Protein AF-A0AAV2S6B8-F1 (afdb_monomer_lite)

Sequence (109 aa):
FSMAPLTRSVDYELPELSLEAPRVETKGVQASSNPISLVNPEVPRLVTYKSKSGTCAACSKASNQSCADCCGMVFYCNADCQTANWIKHKELCEDLMNQHLAKVIFKLI

Organism: Meganyctiphanes norvegica (NCBI:txid48144)

Radius of gyration: 30.05 Å; chains: 1; bounding box: 38×61×93 Å

Structure (mmCIF, N/CA/C/O backbone):
data_AF-A0AAV2S6B8-F1
#
_entry.id   AF-A0AAV2S6B8-F1
#
loop_
_atom_site.group_PDB
_atom_site.id
_atom_site.type_symbol
_atom_site.label_atom_id
_atom_site.label_alt_id
_atom_site.label_comp_id
_atom_site.label_asym_id
_atom_site.label_entity_id
_atom_site.label_seq_id
_atom_site.pdbx_PDB_ins_code
_atom_site.Cartn_x
_atom_site.Cartn_y
_atom_site.Cartn_z
_atom_site.occupancy
_atom_site.B_iso_or_equiv
_atom_site.auth_seq_id
_atom_site.auth_comp_id
_atom_site.auth_asym_id
_atom_site.auth_atom_id
_atom_site.pdbx_PDB_model_num
ATOM 1 N N . PHE A 1 1 ? 20.144 -37.895 -82.632 1.00 47.16 1 PHE A N 1
ATOM 2 C CA . PHE A 1 1 ? 20.405 -36.467 -82.901 1.00 47.16 1 PHE A CA 1
ATOM 3 C C . PHE A 1 1 ? 19.250 -35.687 -82.274 1.00 47.16 1 PHE A C 1
ATOM 5 O O . PHE A 1 1 ? 18.177 -35.687 -82.846 1.00 47.16 1 PHE A O 1
ATOM 12 N N . SER A 1 2 ? 19.240 -35.321 -80.989 1.00 45.34 2 SER A N 1
ATOM 13 C CA . SER A 1 2 ? 20.102 -34.376 -80.258 1.00 45.34 2 SER A CA 1
ATOM 14 C C . SER A 1 2 ? 20.351 -33.085 -81.035 1.00 45.34 2 SER A C 1
ATOM 16 O O . SER A 1 2 ? 21.151 -33.115 -81.964 1.00 45.34 2 SER A O 1
ATOM 18 N N . MET A 1 3 ? 19.651 -32.002 -80.671 1.00 49.88 3 MET A N 1
ATOM 19 C CA . MET A 1 3 ? 20.244 -30.727 -80.234 1.00 49.88 3 MET A CA 1
ATOM 20 C C . MET A 1 3 ? 19.160 -29.732 -79.764 1.00 49.88 3 MET A C 1
ATOM 22 O O . MET A 1 3 ? 18.038 -29.727 -80.259 1.00 49.88 3 MET A O 1
ATOM 26 N N . ALA A 1 4 ? 19.519 -28.983 -78.720 1.00 53.31 4 ALA A N 1
ATOM 27 C CA . ALA A 1 4 ? 18.690 -28.279 -77.739 1.00 53.31 4 ALA A CA 1
ATOM 28 C C . ALA A 1 4 ? 18.136 -26.907 -78.187 1.00 53.31 4 ALA A C 1
ATOM 30 O O . ALA A 1 4 ? 18.676 -26.313 -79.120 1.00 53.31 4 ALA A O 1
ATOM 31 N N . PRO A 1 5 ? 17.141 -26.331 -77.479 1.00 54.78 5 PRO A N 1
ATOM 32 C CA . PRO A 1 5 ? 16.836 -24.910 -77.580 1.00 54.78 5 PRO A CA 1
ATOM 33 C C . PRO A 1 5 ? 17.748 -24.077 -76.662 1.00 54.78 5 PRO A C 1
ATOM 35 O O . PRO A 1 5 ? 17.950 -24.388 -75.489 1.00 54.78 5 PRO A O 1
ATOM 38 N N . LEU A 1 6 ? 18.300 -23.003 -77.230 1.00 54.84 6 LEU A N 1
ATOM 39 C CA . LEU A 1 6 ? 19.182 -22.034 -76.583 1.00 54.84 6 LEU A CA 1
ATOM 40 C C . LEU A 1 6 ? 18.401 -21.172 -75.580 1.00 54.84 6 LEU A C 1
ATOM 42 O O . LEU A 1 6 ? 17.767 -20.189 -75.963 1.00 54.84 6 LEU A O 1
ATOM 46 N N . THR A 1 7 ? 18.477 -21.488 -74.290 1.00 54.69 7 THR A N 1
ATOM 47 C CA . THR A 1 7 ? 18.102 -20.537 -73.236 1.00 54.69 7 THR A CA 1
ATOM 48 C C . THR A 1 7 ? 19.326 -19.701 -72.887 1.00 54.69 7 THR A C 1
ATOM 50 O O . THR A 1 7 ? 20.221 -20.145 -72.172 1.00 54.69 7 THR A O 1
ATOM 53 N N . ARG A 1 8 ? 19.386 -18.488 -73.435 1.00 55.72 8 ARG A N 1
ATOM 54 C CA . ARG A 1 8 ? 20.364 -17.466 -73.058 1.00 55.72 8 ARG A CA 1
ATOM 55 C C . ARG A 1 8 ? 19.991 -16.938 -71.670 1.00 55.72 8 ARG A C 1
ATOM 57 O O . ARG A 1 8 ? 19.151 -16.050 -71.563 1.00 55.72 8 ARG A O 1
ATOM 64 N N . SER A 1 9 ? 20.578 -17.502 -70.619 1.00 59.69 9 SER A N 1
ATOM 65 C CA . SER A 1 9 ? 20.571 -16.896 -69.290 1.00 59.69 9 SER A CA 1
ATOM 66 C C . SER A 1 9 ? 21.493 -15.680 -69.323 1.00 59.69 9 SER A C 1
ATOM 68 O O . SER A 1 9 ? 22.677 -15.789 -69.627 1.00 59.69 9 SER A O 1
ATOM 70 N N . VAL A 1 10 ? 20.928 -14.498 -69.103 1.00 56.69 10 VAL A N 1
ATOM 71 C CA . VAL A 1 10 ? 21.708 -13.322 -68.726 1.00 56.69 10 VAL A CA 1
ATOM 72 C C . VAL A 1 10 ? 21.801 -13.342 -67.211 1.00 56.69 10 VAL A C 1
ATOM 74 O O . VAL A 1 10 ? 20.796 -13.156 -66.527 1.00 56.69 10 VAL A O 1
ATOM 77 N N . ASP A 1 11 ? 22.996 -13.619 -66.703 1.00 56.69 11 ASP A N 1
ATOM 78 C CA . ASP A 1 11 ? 23.326 -13.474 -65.292 1.00 56.69 11 ASP A CA 1
ATOM 79 C C . ASP A 1 11 ? 23.307 -11.979 -64.960 1.00 56.69 11 ASP A C 1
ATOM 81 O O . ASP A 1 11 ? 24.253 -11.237 -65.220 1.00 56.69 11 ASP A O 1
ATOM 85 N N . TYR A 1 12 ? 22.164 -11.505 -64.471 1.00 54.50 12 TYR A N 1
ATOM 86 C CA . TYR A 1 12 ? 22.065 -10.185 -63.868 1.00 54.50 12 TYR A CA 1
ATOM 87 C C . TYR A 1 12 ? 22.591 -10.302 -62.435 1.00 54.50 12 TYR A C 1
ATOM 89 O O . TYR A 1 12 ? 21.856 -10.691 -61.527 1.00 54.50 12 TYR A O 1
ATOM 97 N N . GLU A 1 13 ? 23.869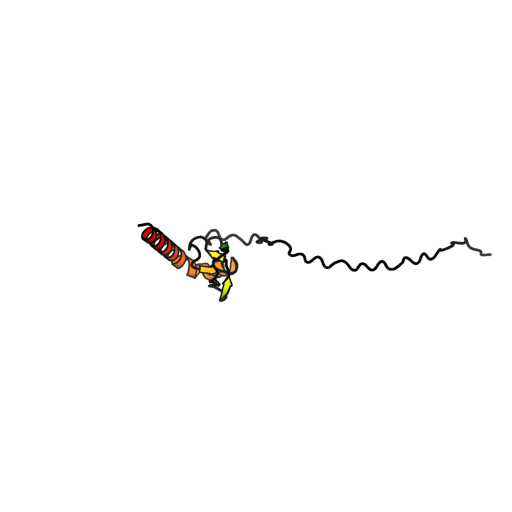 -9.977 -62.232 1.00 58.66 13 GLU A N 1
ATOM 98 C CA . GLU A 1 13 ? 24.378 -9.647 -60.900 1.00 58.66 13 GLU A CA 1
ATOM 99 C C . GLU A 1 13 ? 23.669 -8.374 -60.422 1.00 58.66 13 GLU A C 1
ATOM 101 O O . GLU A 1 13 ? 23.917 -7.263 -60.895 1.00 58.66 13 GLU A O 1
ATOM 106 N N . LEU A 1 14 ? 22.719 -8.556 -59.507 1.00 52.47 14 LEU A N 1
ATOM 107 C CA . LEU A 1 14 ? 22.122 -7.477 -58.736 1.00 52.47 14 LEU A CA 1
ATOM 108 C C . LEU A 1 14 ? 23.167 -6.973 -57.726 1.00 52.47 14 LEU A C 1
ATOM 110 O O . LEU A 1 14 ? 23.688 -7.784 -56.961 1.00 52.47 14 LEU A O 1
ATOM 114 N N . PRO A 1 15 ? 23.468 -5.662 -57.680 1.00 49.34 15 PRO A N 1
ATOM 115 C CA . PRO A 1 15 ? 24.324 -5.099 -56.644 1.00 49.34 15 PRO A CA 1
ATOM 116 C C . PRO A 1 15 ? 23.697 -5.347 -55.272 1.00 49.34 15 PRO A C 1
ATOM 118 O O . PRO A 1 15 ? 22.517 -5.042 -55.079 1.00 49.34 15 PRO A O 1
ATOM 121 N N . GLU A 1 16 ? 24.476 -5.884 -54.331 1.00 60.06 16 GLU A N 1
ATOM 122 C CA . GLU A 1 16 ? 24.079 -6.021 -52.928 1.00 60.06 16 GLU A CA 1
ATOM 123 C C . GLU A 1 16 ? 23.693 -4.642 -52.383 1.00 60.06 16 GLU A C 1
ATOM 125 O O . GLU A 1 16 ? 24.532 -3.796 -52.066 1.00 60.06 16 GLU A O 1
ATOM 130 N N . LEU A 1 17 ? 22.387 -4.388 -52.325 1.00 45.25 17 LEU A N 1
ATOM 131 C CA . LEU A 1 17 ? 21.834 -3.216 -51.679 1.00 45.25 17 LEU A CA 1
ATOM 132 C C . LEU A 1 17 ? 21.979 -3.456 -50.175 1.00 45.25 17 LEU A C 1
ATOM 134 O O . LEU A 1 17 ? 21.137 -4.125 -49.576 1.00 45.25 17 LEU A O 1
ATOM 138 N N . SER A 1 18 ? 23.072 -2.962 -49.585 1.00 54.97 18 SER A N 1
ATOM 139 C CA . SER A 1 18 ? 23.306 -2.988 -48.139 1.00 54.97 18 SER A CA 1
ATOM 140 C C . SER A 1 18 ? 22.125 -2.346 -47.414 1.00 54.97 18 SER A C 1
ATOM 142 O O . SER A 1 18 ? 22.044 -1.128 -47.258 1.00 54.97 18 SER A O 1
ATOM 144 N N . LEU A 1 19 ? 21.184 -3.180 -46.974 1.00 51.91 19 LEU A N 1
ATOM 145 C CA . LEU A 1 19 ? 20.101 -2.817 -46.072 1.00 51.91 19 LEU A CA 1
ATOM 146 C C . LEU A 1 19 ? 20.680 -2.685 -44.663 1.00 51.91 19 LEU A C 1
ATOM 148 O O . LEU A 1 19 ? 20.386 -3.473 -43.765 1.00 51.91 19 LEU A O 1
ATOM 152 N N . GLU A 1 20 ? 21.501 -1.661 -44.453 1.00 59.81 20 GLU A N 1
ATOM 153 C CA . GLU A 1 20 ? 21.729 -1.143 -43.112 1.00 59.81 20 GLU A CA 1
ATOM 154 C C . GLU A 1 20 ? 20.449 -0.411 -42.707 1.00 59.81 20 GLU A C 1
ATOM 156 O O . GLU A 1 20 ? 20.281 0.790 -42.918 1.00 59.81 20 GLU A O 1
ATOM 161 N N . ALA A 1 21 ? 19.477 -1.168 -42.195 1.00 58.59 21 ALA A N 1
ATOM 162 C CA . ALA A 1 21 ? 18.295 -0.580 -41.595 1.00 58.59 21 ALA A CA 1
ATOM 163 C C . ALA A 1 21 ? 18.760 0.367 -40.474 1.00 58.59 21 ALA A C 1
ATOM 165 O O . ALA A 1 21 ? 19.481 -0.079 -39.572 1.00 58.59 21 ALA A O 1
ATOM 166 N N . PRO A 1 22 ? 18.364 1.654 -40.473 1.00 51.56 22 PRO A N 1
ATOM 167 C CA . PRO A 1 22 ? 18.575 2.488 -39.306 1.00 51.56 22 PRO A CA 1
ATOM 168 C C . PRO A 1 22 ? 17.886 1.790 -38.140 1.00 51.56 22 PRO A C 1
ATOM 170 O O . PRO A 1 22 ? 16.700 1.459 -38.212 1.00 51.56 22 PRO A O 1
ATOM 173 N N . ARG A 1 23 ? 18.649 1.519 -37.078 1.00 51.84 23 ARG A N 1
ATOM 174 C CA . ARG A 1 23 ? 18.108 1.017 -35.819 1.00 51.84 23 ARG A CA 1
ATOM 175 C C . ARG A 1 23 ? 17.079 2.035 -35.348 1.00 51.84 23 ARG A C 1
ATOM 177 O O . ARG A 1 23 ? 17.426 3.059 -34.767 1.00 51.84 23 ARG A O 1
ATOM 184 N N . VAL A 1 24 ? 15.811 1.764 -35.642 1.00 49.53 24 VAL A N 1
ATOM 185 C CA . VAL A 1 24 ? 14.692 2.499 -35.076 1.00 49.53 24 VAL A CA 1
ATOM 186 C C . VAL A 1 24 ? 14.767 2.222 -33.588 1.00 49.53 24 VAL A C 1
ATOM 188 O O . VAL A 1 24 ? 14.453 1.128 -33.121 1.00 49.53 24 VAL A O 1
ATOM 191 N N . GLU A 1 25 ? 15.244 3.207 -32.837 1.00 51.22 25 GLU A N 1
ATOM 192 C CA . GLU A 1 25 ? 15.090 3.225 -31.398 1.00 51.22 25 GLU A CA 1
ATOM 193 C C . GLU A 1 25 ? 13.603 3.443 -31.129 1.00 51.22 25 GLU A C 1
ATOM 195 O O . GLU A 1 25 ? 13.116 4.558 -30.942 1.00 51.22 25 GLU A O 1
ATOM 200 N N . THR A 1 26 ? 12.847 2.347 -31.179 1.00 55.22 26 THR A N 1
ATOM 201 C CA . THR A 1 26 ? 11.487 2.320 -30.681 1.00 55.22 26 THR A CA 1
ATOM 202 C C . THR A 1 26 ? 11.585 2.529 -29.176 1.00 55.22 26 THR A C 1
ATOM 204 O O . THR A 1 26 ? 11.612 1.575 -28.398 1.00 55.22 26 THR A O 1
ATOM 207 N N . LYS A 1 27 ? 11.551 3.787 -28.728 1.00 49.22 27 LYS A N 1
ATOM 208 C CA . LYS A 1 27 ? 10.923 4.118 -27.443 1.00 49.22 27 LYS A CA 1
ATOM 209 C C . LYS A 1 27 ? 9.417 3.955 -27.638 1.00 49.22 27 LYS A C 1
ATOM 211 O O . LYS A 1 27 ? 8.642 4.905 -27.646 1.00 49.22 27 LYS A O 1
ATOM 216 N N . GLY A 1 28 ? 9.051 2.706 -27.924 1.00 38.03 28 GLY A N 1
ATOM 217 C CA . GLY A 1 28 ? 7.702 2.235 -28.095 1.00 38.03 28 GLY A CA 1
ATOM 218 C C . GLY A 1 28 ? 7.028 2.306 -26.743 1.00 38.03 28 GLY A C 1
ATOM 219 O O . GLY A 1 28 ? 7.485 1.699 -25.782 1.00 38.03 28 GLY A O 1
ATOM 220 N N . VAL A 1 29 ? 5.983 3.125 -26.711 1.00 43.25 29 VAL A N 1
ATOM 221 C CA . VAL A 1 29 ? 4.678 2.789 -26.152 1.00 43.25 29 VAL A CA 1
ATOM 222 C C . VAL A 1 29 ? 4.731 2.144 -24.771 1.00 43.25 29 VAL A C 1
ATOM 224 O O . VAL A 1 29 ? 5.073 0.978 -24.602 1.00 43.25 29 VAL A O 1
ATOM 227 N N . GLN A 1 30 ? 4.273 2.910 -23.783 1.00 45.38 30 GLN A N 1
ATOM 228 C CA . GLN A 1 30 ? 3.823 2.384 -22.502 1.00 45.38 30 GLN A CA 1
ATOM 229 C C . GLN A 1 30 ? 2.752 1.319 -22.768 1.00 45.38 30 GLN A C 1
ATOM 231 O O . GLN A 1 30 ? 1.573 1.633 -22.923 1.00 45.38 30 GLN A O 1
ATOM 236 N N . ALA A 1 31 ? 3.170 0.058 -22.865 1.00 38.22 31 ALA A N 1
ATOM 237 C CA . ALA A 1 31 ? 2.283 -1.083 -22.948 1.00 38.22 31 ALA A CA 1
ATOM 238 C C . ALA A 1 31 ? 1.633 -1.268 -21.573 1.00 38.22 31 ALA A C 1
ATOM 240 O O . ALA A 1 31 ? 2.000 -2.125 -20.777 1.00 38.22 31 ALA A O 1
ATOM 241 N N . SER A 1 32 ? 0.631 -0.435 -21.303 1.00 50.88 32 SER A N 1
ATOM 242 C CA . SER A 1 32 ? -0.457 -0.717 -20.373 1.00 50.88 32 SER A CA 1
ATOM 243 C C . SER A 1 32 ? -1.355 -1.804 -20.987 1.00 50.88 32 SER A C 1
ATOM 245 O O . SER A 1 32 ? -2.563 -1.634 -21.129 1.00 50.88 32 SER A O 1
ATOM 247 N N . SER A 1 33 ? -0.778 -2.929 -21.399 1.00 46.97 33 SER A N 1
ATOM 248 C CA . SER A 1 33 ? -1.531 -4.151 -21.639 1.00 46.97 33 SER A CA 1
ATOM 249 C C . SER A 1 33 ? -1.462 -4.943 -20.345 1.00 46.97 33 SER A C 1
ATOM 251 O O . SER A 1 33 ? -0.672 -5.875 -20.216 1.00 46.97 33 SER A O 1
ATOM 253 N N . ASN A 1 34 ? -2.256 -4.525 -19.357 1.00 54.25 34 ASN A N 1
ATOM 254 C CA . ASN A 1 34 ? -2.584 -5.433 -18.271 1.00 54.25 34 ASN A CA 1
ATOM 255 C C . ASN A 1 34 ? -3.312 -6.611 -18.933 1.00 54.25 34 ASN A C 1
ATOM 257 O O . ASN A 1 34 ? -4.383 -6.379 -19.507 1.00 54.25 34 ASN A O 1
ATOM 261 N N . PRO A 1 35 ? -2.776 -7.847 -18.905 1.00 47.28 35 PRO A N 1
ATOM 262 C CA . PRO A 1 35 ? -3.635 -8.993 -19.138 1.00 47.28 35 PRO A CA 1
ATOM 263 C C . PRO A 1 35 ? -4.781 -8.878 -18.133 1.00 47.28 35 PRO A C 1
ATOM 265 O O . PRO A 1 35 ? -4.581 -8.419 -17.005 1.00 47.28 35 PRO A O 1
ATOM 268 N N . ILE A 1 36 ? -5.994 -9.216 -18.561 1.00 47.06 36 ILE A N 1
ATOM 269 C 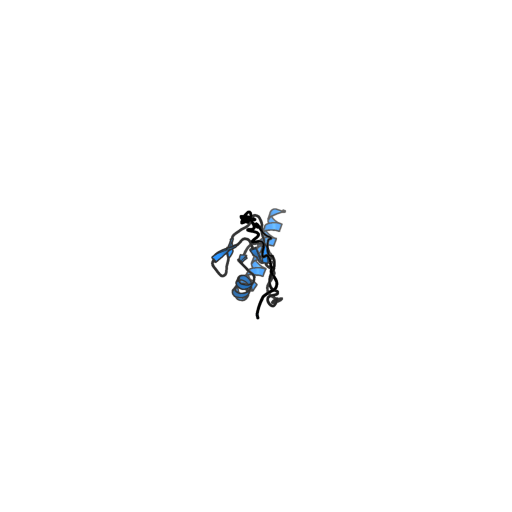CA . ILE A 1 36 ? -7.164 -9.299 -17.688 1.00 47.06 36 ILE A CA 1
ATOM 270 C C . ILE A 1 36 ? -6.912 -10.488 -16.748 1.00 47.06 36 ILE A C 1
ATOM 272 O O . ILE A 1 36 ? -7.439 -11.580 -16.933 1.00 47.06 36 ILE A O 1
ATOM 276 N N . SER A 1 37 ? -6.011 -10.307 -15.784 1.00 50.03 37 SER A N 1
ATOM 277 C CA . SER A 1 37 ? -5.860 -11.178 -14.635 1.00 50.03 37 SER A CA 1
ATOM 278 C C . SER A 1 37 ? -7.155 -11.036 -13.864 1.00 50.03 37 SER A C 1
ATOM 280 O O . SER A 1 37 ? -7.514 -9.919 -13.493 1.00 50.03 37 SER A O 1
ATOM 282 N N . LEU A 1 38 ? -7.866 -12.157 -13.726 1.00 50.84 38 LEU A N 1
ATOM 283 C CA . LEU A 1 38 ? -8.979 -12.403 -12.810 1.00 50.84 38 LEU A CA 1
ATOM 284 C C . LEU A 1 38 ? -9.107 -11.278 -11.771 1.00 50.84 38 LEU A C 1
ATOM 286 O O . LEU A 1 38 ? -8.369 -11.241 -10.787 1.00 50.84 38 LEU A O 1
ATOM 290 N N . VAL A 1 39 ? -9.976 -10.303 -12.045 1.00 56.34 39 VAL A N 1
ATOM 291 C CA . VAL A 1 39 ? -10.135 -9.145 -11.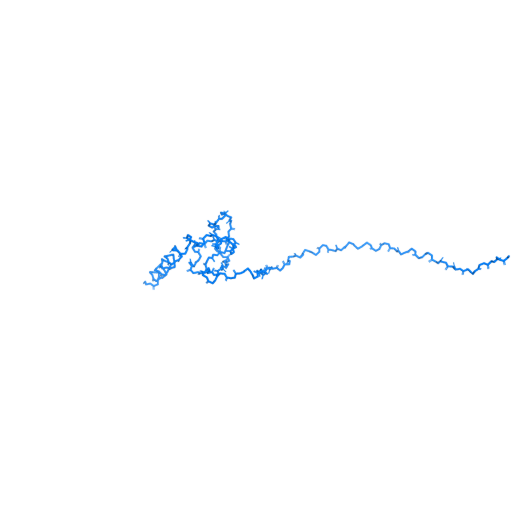165 1.00 56.34 39 VAL A CA 1
ATOM 292 C C . VAL A 1 39 ? -10.762 -9.678 -9.887 1.00 56.34 39 VAL A C 1
ATOM 294 O O . VAL A 1 39 ? -11.943 -10.011 -9.887 1.00 56.34 39 VAL A O 1
ATOM 297 N N . ASN A 1 40 ? -9.977 -9.814 -8.818 1.00 66.44 40 ASN A N 1
ATOM 298 C CA . ASN A 1 40 ? -10.544 -9.991 -7.491 1.00 66.44 40 ASN A CA 1
ATOM 299 C C . ASN A 1 40 ? -11.215 -8.656 -7.126 1.00 66.44 40 ASN A C 1
ATOM 301 O O . ASN A 1 40 ? -10.494 -7.675 -6.928 1.00 66.44 40 ASN A O 1
ATOM 305 N N . PRO A 1 41 ? -12.558 -8.583 -7.064 1.00 72.69 41 PRO A N 1
ATOM 306 C CA . PRO A 1 41 ? -13.262 -7.325 -6.826 1.00 72.69 41 PRO A CA 1
ATOM 307 C C . PRO A 1 41 ? -12.966 -6.730 -5.444 1.00 72.69 41 PRO A C 1
ATOM 309 O O . PRO A 1 41 ? -13.260 -5.562 -5.215 1.00 72.69 41 PRO A O 1
ATOM 312 N N . GLU A 1 42 ? -12.375 -7.506 -4.532 1.00 80.75 42 GLU A N 1
ATOM 313 C CA . GLU A 1 42 ? -12.019 -7.039 -3.194 1.00 80.75 42 GLU A CA 1
ATOM 314 C C . GLU A 1 42 ? -10.690 -6.280 -3.130 1.00 80.75 42 GLU A C 1
ATOM 316 O O . GLU A 1 42 ? -10.430 -5.642 -2.114 1.00 80.75 42 GLU A O 1
ATOM 321 N N . VAL A 1 43 ? -9.832 -6.361 -4.157 1.00 85.00 43 VAL A N 1
ATOM 322 C CA . VAL A 1 43 ? -8.518 -5.700 -4.148 1.00 85.00 43 VAL A CA 1
ATOM 323 C C . VAL A 1 43 ? -8.621 -4.360 -4.883 1.00 85.00 43 VAL A C 1
ATOM 325 O O . VAL A 1 43 ? -8.897 -4.348 -6.087 1.00 85.00 43 VAL A O 1
ATOM 328 N N . PRO A 1 44 ? -8.366 -3.222 -4.211 1.00 87.75 44 PRO A N 1
ATOM 329 C CA . PRO A 1 44 ? -8.421 -1.911 -4.840 1.00 87.75 44 PRO A CA 1
ATOM 330 C C . PRO A 1 44 ? -7.419 -1.795 -5.982 1.00 87.75 44 PRO A C 1
ATOM 332 O O . PRO A 1 44 ? -6.355 -2.408 -5.965 1.00 87.75 44 PRO A O 1
ATOM 335 N N . ARG A 1 45 ? -7.705 -0.952 -6.970 1.00 92.12 45 ARG A N 1
ATOM 336 C CA . ARG A 1 45 ? -6.796 -0.779 -8.108 1.00 92.12 45 ARG A CA 1
ATOM 337 C C . ARG A 1 45 ? -5.500 -0.072 -7.692 1.00 92.12 45 ARG A C 1
ATOM 339 O O . ARG A 1 45 ? -5.495 0.769 -6.791 1.00 92.12 45 ARG A O 1
ATOM 346 N N . LEU A 1 46 ? -4.415 -0.345 -8.416 1.00 92.69 46 LEU A N 1
ATOM 347 C CA . LEU A 1 46 ? -3.196 0.457 -8.331 1.00 92.69 46 LEU A CA 1
ATOM 348 C C . LEU A 1 46 ? -3.318 1.756 -9.132 1.00 92.69 46 LEU A C 1
ATOM 350 O O . LEU A 1 46 ? -3.795 1.767 -10.271 1.00 92.69 46 LEU A O 1
ATOM 354 N N . VAL A 1 47 ? -2.827 2.842 -8.543 1.00 92.94 47 VAL A N 1
ATOM 355 C CA . VAL A 1 47 ? -2.677 4.159 -9.168 1.00 92.94 47 VAL A CA 1
ATOM 356 C C . VAL A 1 47 ? -1.203 4.544 -9.217 1.00 92.94 47 VAL A C 1
ATOM 358 O O . VAL A 1 47 ? -0.453 4.318 -8.273 1.00 92.94 47 VAL A O 1
ATOM 361 N N . THR A 1 48 ? -0.770 5.125 -10.332 1.00 94.00 48 THR A N 1
ATOM 362 C CA . THR A 1 48 ? 0.615 5.564 -10.555 1.00 94.00 48 THR A CA 1
ATOM 363 C C . THR A 1 48 ? 0.789 7.033 -10.181 1.00 94.00 48 THR A C 1
ATOM 365 O O . THR A 1 48 ? 0.035 7.880 -10.664 1.00 94.00 48 THR A O 1
ATOM 368 N N . TYR A 1 49 ? 1.829 7.365 -9.419 1.00 89.44 49 TYR A N 1
ATOM 369 C CA . TYR A 1 49 ? 2.198 8.746 -9.108 1.00 89.44 49 TYR A CA 1
ATOM 370 C C . TYR A 1 49 ? 3.405 9.204 -9.928 1.00 89.44 49 TYR A C 1
ATOM 372 O O . TYR A 1 49 ? 4.381 8.477 -10.095 1.00 89.44 49 TYR A O 1
ATOM 380 N N . LYS A 1 50 ? 3.360 10.452 -10.411 1.00 87.06 50 LYS A N 1
ATOM 381 C CA . LYS A 1 50 ? 4.488 11.071 -11.131 1.00 87.06 50 LYS A CA 1
ATOM 382 C C . LYS A 1 50 ? 5.608 11.537 -10.197 1.00 87.06 50 LYS A C 1
ATOM 384 O O . LYS A 1 50 ? 6.769 11.491 -10.574 1.00 87.06 50 LYS A O 1
ATOM 389 N N . SER A 1 51 ? 5.255 12.001 -9.000 1.00 86.69 51 SER A N 1
ATOM 390 C CA . SER A 1 51 ? 6.170 12.646 -8.046 1.00 86.69 51 SER A CA 1
ATOM 391 C C . SER A 1 51 ? 6.365 11.871 -6.742 1.00 86.69 51 SER A C 1
ATOM 393 O O . SER A 1 51 ? 7.191 12.264 -5.923 1.00 86.69 51 SER A O 1
ATOM 395 N N . LYS A 1 52 ? 5.620 10.778 -6.535 1.00 87.31 52 LYS A N 1
ATOM 396 C CA . LYS A 1 52 ? 5.759 9.911 -5.361 1.00 87.31 52 LYS A CA 1
ATOM 397 C C . LYS A 1 52 ? 6.322 8.566 -5.787 1.00 87.31 52 LYS A C 1
ATOM 399 O O . LYS A 1 52 ? 5.870 7.977 -6.766 1.00 87.31 52 LYS A O 1
ATOM 404 N N . SER A 1 53 ? 7.284 8.085 -5.020 1.00 92.81 53 SER A N 1
ATOM 405 C CA . SER A 1 53 ? 7.810 6.734 -5.133 1.00 92.81 53 SER A CA 1
ATOM 406 C C . SER A 1 53 ? 8.020 6.174 -3.736 1.00 92.81 53 SER A C 1
ATOM 408 O O . SER A 1 53 ? 8.173 6.923 -2.770 1.00 92.81 53 SER A O 1
ATOM 410 N N . GLY A 1 54 ? 7.981 4.858 -3.639 1.00 92.44 54 GLY A N 1
ATOM 411 C CA . GLY A 1 54 ? 8.182 4.136 -2.403 1.00 92.44 54 GLY A CA 1
ATOM 412 C C . GLY A 1 54 ? 8.621 2.712 -2.680 1.00 92.44 54 GLY A C 1
ATOM 413 O O . GLY A 1 54 ? 8.906 2.315 -3.812 1.00 92.44 54 GLY A O 1
ATOM 414 N N . THR A 1 55 ? 8.682 1.937 -1.613 1.00 96.50 55 THR A N 1
ATOM 415 C CA . THR A 1 55 ? 9.131 0.553 -1.662 1.00 96.50 55 THR A CA 1
ATOM 416 C C . THR A 1 55 ? 7.923 -0.371 -1.716 1.00 96.50 55 THR A C 1
ATOM 418 O O . THR A 1 55 ? 6.979 -0.210 -0.946 1.00 96.50 55 THR A O 1
ATOM 421 N N . CYS A 1 56 ? 7.945 -1.339 -2.630 1.00 95.69 56 CYS A N 1
ATOM 422 C CA . CYS A 1 56 ? 6.915 -2.359 -2.745 1.00 95.69 56 CYS A CA 1
ATOM 423 C C . CYS A 1 56 ? 6.809 -3.141 -1.432 1.00 95.69 56 CYS A C 1
ATOM 425 O O . CYS A 1 56 ? 7.782 -3.769 -1.019 1.00 95.69 56 CYS A O 1
ATOM 427 N N . ALA A 1 57 ? 5.629 -3.162 -0.815 1.00 94.31 57 ALA A N 1
ATOM 428 C CA . ALA A 1 57 ? 5.434 -3.832 0.470 1.00 94.31 57 ALA A CA 1
ATOM 429 C C . ALA A 1 57 ? 5.579 -5.367 0.401 1.00 94.31 57 ALA A C 1
ATOM 431 O O . ALA A 1 57 ? 5.793 -6.003 1.426 1.00 94.31 57 ALA A O 1
ATOM 432 N N . ALA A 1 58 ? 5.483 -5.963 -0.794 1.00 94.81 58 ALA A N 1
ATOM 433 C CA . ALA A 1 58 ? 5.588 -7.412 -0.975 1.00 94.81 58 ALA A CA 1
ATOM 434 C C . ALA A 1 58 ? 7.007 -7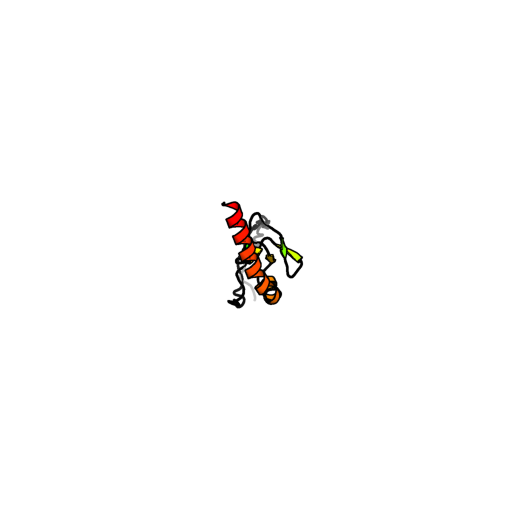.888 -1.329 1.00 94.81 58 ALA A C 1
ATOM 436 O O . ALA A 1 58 ? 7.450 -8.924 -0.848 1.00 94.81 58 ALA A O 1
ATOM 437 N N . CYS A 1 59 ? 7.714 -7.158 -2.199 1.00 94.94 59 CYS A N 1
ATOM 438 C CA . CYS A 1 59 ? 8.996 -7.605 -2.765 1.00 94.94 59 CYS A CA 1
ATOM 439 C C . CYS A 1 59 ? 10.151 -6.618 -2.562 1.00 94.94 59 CYS A C 1
ATOM 441 O O . CYS A 1 59 ? 11.245 -6.838 -3.079 1.00 94.94 59 CYS A O 1
ATOM 44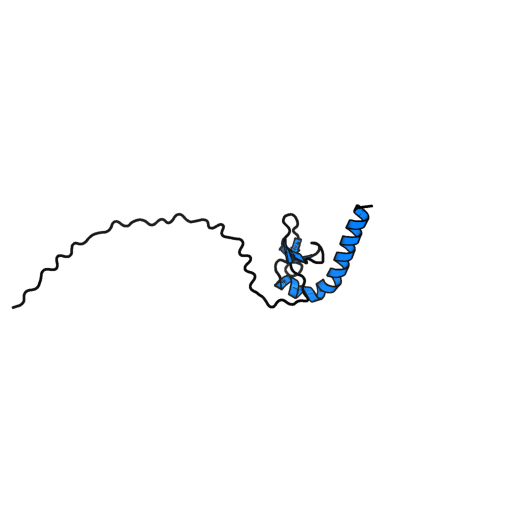3 N N . SER A 1 60 ? 9.903 -5.512 -1.861 1.00 95.56 60 SER A N 1
ATOM 444 C CA . SER A 1 60 ? 10.891 -4.489 -1.508 1.00 95.56 60 SER A CA 1
ATOM 445 C C . SER A 1 60 ? 11.575 -3.777 -2.683 1.00 95.56 60 SER A C 1
ATOM 447 O O . SER A 1 60 ? 12.554 -3.061 -2.493 1.00 95.56 60 SER A O 1
ATOM 449 N N . LYS A 1 61 ? 11.060 -3.926 -3.908 1.00 95.81 61 LYS A N 1
ATOM 450 C CA . LYS A 1 61 ? 11.531 -3.179 -5.084 1.00 95.81 61 LYS A CA 1
ATOM 451 C C . LYS A 1 61 ? 10.959 -1.765 -5.100 1.00 95.81 61 LYS A C 1
ATOM 453 O O . LYS A 1 61 ? 9.859 -1.540 -4.602 1.00 95.81 61 LYS A O 1
ATOM 458 N N . ALA A 1 62 ? 11.663 -0.827 -5.726 1.00 95.44 62 ALA A N 1
ATOM 459 C CA . ALA A 1 62 ? 11.131 0.513 -5.949 1.00 95.44 62 ALA A CA 1
ATOM 460 C C . ALA A 1 62 ? 9.843 0.459 -6.792 1.00 95.44 62 ALA A C 1
ATOM 462 O O . ALA A 1 62 ? 9.757 -0.285 -7.772 1.00 95.44 62 ALA A O 1
ATOM 463 N N . SER A 1 63 ? 8.846 1.250 -6.408 1.00 95.06 63 SER A N 1
ATOM 464 C CA . SER A 1 63 ? 7.601 1.424 -7.146 1.00 95.06 63 SER A CA 1
ATOM 465 C C . SER A 1 63 ? 7.089 2.857 -7.035 1.00 95.06 63 SER A C 1
ATOM 467 O O . SER A 1 63 ? 7.278 3.539 -6.031 1.00 95.06 63 SER A O 1
ATOM 469 N N . ASN A 1 64 ? 6.404 3.311 -8.076 1.00 94.56 64 ASN A N 1
ATOM 470 C CA . ASN A 1 64 ? 5.638 4.553 -8.094 1.00 94.56 64 ASN A CA 1
ATOM 471 C C . ASN A 1 64 ? 4.121 4.304 -8.099 1.00 94.56 64 ASN A C 1
ATOM 473 O O . ASN A 1 64 ? 3.347 5.246 -8.269 1.00 94.56 64 ASN A O 1
ATOM 477 N N . GLN A 1 65 ? 3.692 3.050 -7.945 1.00 94.06 65 GLN A N 1
ATOM 478 C CA . GLN A 1 65 ? 2.285 2.674 -7.903 1.00 94.06 65 GLN A CA 1
ATOM 479 C C . GLN A 1 65 ? 1.859 2.387 -6.469 1.00 94.06 65 GLN A C 1
ATOM 481 O O . GLN A 1 65 ? 2.591 1.731 -5.726 1.00 94.06 65 GLN A O 1
ATOM 486 N N . SER A 1 66 ? 0.674 2.847 -6.087 1.00 93.62 66 SER A N 1
ATOM 487 C CA . SER A 1 66 ? 0.094 2.600 -4.769 1.00 93.62 66 SER A CA 1
ATOM 488 C C . SER A 1 66 ? -1.333 2.092 -4.872 1.00 93.62 66 SER A C 1
ATOM 490 O O . SER A 1 66 ? -1.990 2.275 -5.894 1.00 93.62 66 SER A O 1
ATOM 492 N N . CYS A 1 67 ? -1.840 1.544 -3.771 1.00 92.44 67 CYS A N 1
ATOM 493 C CA . CYS A 1 67 ? -3.273 1.323 -3.603 1.00 92.44 67 CYS A CA 1
ATOM 494 C C . CYS A 1 67 ? -4.034 2.661 -3.723 1.00 92.44 67 CYS A C 1
ATOM 496 O O . CYS A 1 67 ? -3.587 3.674 -3.165 1.00 92.44 67 CYS A O 1
ATOM 498 N N . ALA A 1 68 ? -5.137 2.668 -4.480 1.00 89.19 68 ALA A N 1
ATOM 499 C CA . ALA A 1 68 ? -5.985 3.845 -4.682 1.00 89.19 68 ALA A CA 1
ATOM 500 C C . ALA A 1 68 ? -6.626 4.333 -3.374 1.00 89.19 68 ALA A C 1
ATOM 502 O O . ALA A 1 68 ? -6.684 5.539 -3.127 1.00 89.19 68 ALA A O 1
ATOM 503 N N . ASP A 1 69 ? -7.024 3.397 -2.515 1.00 89.81 69 ASP A N 1
ATOM 504 C CA . ASP A 1 69 ? -7.814 3.692 -1.321 1.00 89.81 69 ASP A CA 1
ATOM 505 C C . ASP A 1 69 ? -6.964 4.238 -0.174 1.00 89.81 69 ASP A C 1
ATOM 507 O O . ASP A 1 69 ? -7.451 5.004 0.635 1.00 89.81 69 ASP A O 1
ATOM 511 N N . CYS A 1 70 ? -5.667 3.943 -0.098 1.00 88.31 70 CYS A N 1
ATOM 512 C CA . CYS A 1 70 ? -4.814 4.509 0.955 1.00 88.31 70 CYS A CA 1
ATOM 513 C C . CYS A 1 70 ? -3.966 5.701 0.466 1.00 88.31 70 CYS A C 1
ATOM 515 O O . CYS A 1 70 ? -2.883 5.948 0.995 1.00 88.31 70 CYS A O 1
ATOM 517 N N . CYS A 1 71 ? -4.409 6.412 -0.581 1.00 84.31 71 CYS A N 1
ATOM 518 C CA . CYS A 1 71 ? -3.856 7.690 -1.071 1.00 84.31 71 CYS A CA 1
ATOM 519 C C . CYS A 1 71 ? -2.317 7.774 -1.223 1.00 84.31 71 CYS A C 1
ATOM 521 O O . CYS A 1 71 ? -1.713 8.833 -0.998 1.00 84.31 71 CYS A O 1
ATOM 523 N N . GLY A 1 72 ? -1.650 6.691 -1.626 1.00 82.62 72 GLY A N 1
ATOM 524 C CA . GLY A 1 72 ? -0.191 6.703 -1.786 1.00 82.62 72 GLY A CA 1
ATOM 525 C C . GLY A 1 72 ? 0.612 6.370 -0.531 1.00 82.62 72 GLY A C 1
ATOM 526 O O . GLY A 1 72 ? 1.804 6.659 -0.513 1.00 82.62 72 GLY A O 1
ATOM 527 N N . MET A 1 73 ? -0.004 5.795 0.507 1.00 89.12 73 MET A N 1
ATOM 528 C CA . MET A 1 73 ? 0.708 5.361 1.718 1.00 89.12 73 MET A CA 1
ATOM 529 C C . MET A 1 73 ? 1.448 4.026 1.543 1.00 89.12 73 MET A C 1
ATOM 531 O O . MET A 1 73 ? 2.528 3.854 2.101 1.00 89.12 73 MET A O 1
ATOM 535 N N . VAL A 1 74 ? 0.900 3.089 0.760 1.00 93.19 74 VAL A N 1
ATOM 536 C CA . VAL A 1 74 ? 1.499 1.762 0.529 1.00 93.19 74 VAL A CA 1
ATOM 537 C C . VAL A 1 74 ? 1.717 1.533 -0.959 1.00 93.19 74 VAL A C 1
ATOM 539 O O . VAL A 1 74 ? 0.782 1.654 -1.753 1.00 93.19 74 VAL A O 1
ATOM 542 N N . PHE A 1 75 ? 2.947 1.179 -1.329 1.00 95.06 75 PHE A N 1
ATOM 543 C CA . PHE A 1 75 ? 3.359 0.997 -2.717 1.00 95.06 75 PHE A CA 1
ATOM 544 C C . PHE A 1 75 ? 3.451 -0.481 -3.100 1.00 95.06 75 PHE A C 1
ATOM 546 O O . PHE A 1 75 ? 3.821 -1.331 -2.288 1.00 95.06 75 PHE A O 1
ATOM 553 N N . TYR A 1 76 ? 3.169 -0.772 -4.369 1.00 95.44 76 TYR A N 1
ATOM 554 C CA . TYR A 1 76 ? 3.277 -2.101 -4.973 1.00 95.44 76 TYR A CA 1
ATOM 555 C C . TYR A 1 76 ? 3.817 -1.974 -6.387 1.00 95.44 76 TYR A C 1
ATOM 557 O O . TYR A 1 76 ? 3.466 -1.036 -7.090 1.00 95.44 76 TYR A O 1
ATOM 565 N N . CYS A 1 77 ? 4.680 -2.884 -6.833 1.00 94.81 77 CYS A N 1
ATOM 566 C CA . CYS A 1 77 ? 5.188 -2.833 -8.208 1.00 94.81 77 CYS A CA 1
ATOM 567 C C . CYS A 1 77 ? 4.172 -3.321 -9.254 1.00 94.81 77 CYS A C 1
ATOM 569 O O . CYS A 1 77 ? 4.317 -2.986 -10.425 1.00 94.81 77 CYS A O 1
ATOM 571 N N . ASN A 1 78 ? 3.192 -4.137 -8.849 1.00 92.44 78 ASN A N 1
ATOM 572 C CA . ASN A 1 78 ? 2.144 -4.694 -9.704 1.00 92.44 78 ASN A CA 1
ATOM 573 C C . ASN A 1 78 ? 0.967 -5.236 -8.869 1.00 92.44 78 ASN A C 1
ATOM 575 O O . ASN A 1 78 ? 1.054 -5.337 -7.640 1.00 92.44 78 ASN A O 1
ATOM 579 N N . ALA A 1 79 ? -0.126 -5.591 -9.554 1.00 91.38 79 ALA A N 1
ATOM 580 C CA . ALA A 1 79 ? -1.348 -6.111 -8.938 1.00 91.38 79 ALA A CA 1
ATOM 581 C C . ALA A 1 79 ? -1.132 -7.450 -8.213 1.00 91.38 79 ALA A C 1
ATOM 583 O O . ALA A 1 79 ? -1.766 -7.697 -7.189 1.00 91.38 79 ALA A O 1
ATOM 584 N N . ASP A 1 80 ? -0.202 -8.285 -8.681 1.00 92.44 80 ASP A N 1
ATOM 585 C CA . ASP A 1 80 ? 0.110 -9.562 -8.031 1.00 92.44 80 ASP A CA 1
ATOM 586 C C . ASP A 1 80 ? 0.712 -9.340 -6.638 1.00 92.44 80 ASP A C 1
ATOM 588 O O . ASP A 1 80 ? 0.287 -9.958 -5.664 1.00 92.44 80 ASP A O 1
ATOM 592 N N . CYS A 1 81 ? 1.647 -8.392 -6.512 1.00 94.81 81 CYS A N 1
ATOM 593 C CA . CYS A 1 81 ? 2.237 -8.006 -5.230 1.00 94.81 81 CYS A CA 1
ATOM 594 C C . CYS A 1 81 ? 1.201 -7.402 -4.279 1.00 94.81 81 CYS A C 1
ATOM 596 O O . CYS A 1 81 ? 1.256 -7.651 -3.075 1.00 94.81 81 CYS A O 1
ATOM 598 N N . GLN A 1 82 ? 0.260 -6.620 -4.809 1.00 94.12 82 GLN A N 1
ATOM 599 C CA . GLN A 1 82 ? -0.835 -6.079 -4.013 1.00 94.12 82 GLN A CA 1
ATOM 600 C C . GLN A 1 82 ? -1.758 -7.191 -3.515 1.00 94.12 82 GLN A C 1
ATOM 602 O O . GLN A 1 82 ? -2.052 -7.241 -2.327 1.00 94.12 82 GLN A O 1
ATOM 607 N N . THR A 1 83 ? -2.168 -8.099 -4.400 1.00 92.38 83 THR A N 1
ATOM 608 C CA . THR A 1 83 ? -3.077 -9.208 -4.082 1.00 92.38 83 THR A CA 1
ATOM 609 C C . THR A 1 83 ? -2.445 -10.164 -3.074 1.00 92.38 83 THR A C 1
ATOM 611 O O . THR A 1 83 ? -3.079 -10.517 -2.083 1.00 92.38 83 THR A O 1
ATOM 614 N N . ALA A 1 84 ? -1.169 -10.515 -3.259 1.00 91.94 84 ALA A N 1
ATOM 615 C CA . ALA A 1 84 ? -0.426 -11.358 -2.325 1.00 91.94 84 ALA A CA 1
ATOM 616 C C . ALA A 1 84 ? -0.324 -10.733 -0.924 1.00 91.94 84 ALA A C 1
ATOM 618 O O . ALA A 1 84 ? -0.381 -11.441 0.080 1.00 91.94 84 ALA A O 1
ATOM 619 N N . ASN A 1 85 ? -0.203 -9.403 -0.848 1.00 92.69 85 ASN A N 1
ATOM 620 C CA . ASN A 1 85 ? -0.159 -8.680 0.420 1.00 92.69 85 ASN A CA 1
ATOM 621 C C . ASN A 1 85 ? -1.545 -8.226 0.919 1.00 92.69 85 ASN A C 1
ATOM 623 O O . ASN A 1 85 ? -1.638 -7.668 2.011 1.00 92.69 85 ASN A O 1
ATOM 627 N N . TRP A 1 86 ? -2.625 -8.452 0.161 1.00 92.69 86 TRP A N 1
ATOM 628 C CA . TRP A 1 86 ? -3.944 -7.877 0.448 1.00 92.69 86 TRP A CA 1
ATOM 629 C C . TRP A 1 86 ? -4.504 -8.348 1.784 1.00 92.69 86 TRP A C 1
ATOM 631 O O . TRP A 1 86 ? -5.047 -7.543 2.530 1.00 92.69 86 TRP A O 1
ATOM 641 N N . ILE A 1 87 ? -4.275 -9.615 2.136 1.00 90.44 87 ILE A N 1
ATOM 642 C CA . ILE A 1 87 ? -4.718 -10.202 3.409 1.00 90.44 87 ILE A CA 1
ATOM 643 C C . ILE A 1 87 ? -4.219 -9.376 4.605 1.00 90.44 87 ILE A C 1
ATOM 645 O O . ILE A 1 87 ? -4.962 -9.161 5.552 1.00 90.44 87 ILE A O 1
ATOM 649 N N . LYS A 1 88 ? -2.979 -8.874 4.543 1.00 90.50 88 LYS A N 1
ATOM 650 C CA . LYS A 1 88 ? -2.390 -8.025 5.593 1.00 90.50 88 LYS A CA 1
ATOM 651 C C . LYS A 1 88 ? -2.703 -6.546 5.389 1.00 90.50 88 LYS A C 1
ATOM 653 O O . LYS A 1 88 ? -2.799 -5.786 6.344 1.00 90.50 88 LYS A O 1
ATOM 658 N N . HIS A 1 89 ? -2.803 -6.117 4.135 1.00 91.81 89 HIS A N 1
ATOM 659 C CA . HIS A 1 89 ? -3.022 -4.720 3.797 1.00 91.81 89 HIS A CA 1
ATOM 660 C C . HIS A 1 89 ? -4.457 -4.265 4.062 1.00 91.81 89 HIS A C 1
ATOM 662 O O . HIS A 1 89 ? -4.619 -3.110 4.429 1.00 91.81 89 HIS A O 1
ATOM 668 N N . LYS A 1 90 ? -5.469 -5.125 3.893 1.00 90.62 90 LYS A N 1
ATOM 669 C CA . LYS A 1 90 ? -6.895 -4.769 3.958 1.00 90.62 90 LYS A CA 1
ATOM 670 C C . LYS A 1 90 ? -7.251 -4.011 5.235 1.00 90.62 90 LYS A C 1
ATOM 672 O O . LYS A 1 90 ? -7.815 -2.928 5.146 1.00 90.62 90 LYS A O 1
ATOM 677 N N . GLU A 1 91 ? -6.860 -4.547 6.389 1.00 88.88 91 GLU A N 1
ATOM 678 C CA . GLU A 1 91 ? -7.108 -3.924 7.697 1.00 88.88 91 GLU A CA 1
ATOM 679 C C . GLU A 1 91 ? -6.410 -2.561 7.800 1.00 88.88 91 GLU A C 1
ATOM 681 O O . GLU A 1 91 ? -7.018 -1.555 8.148 1.00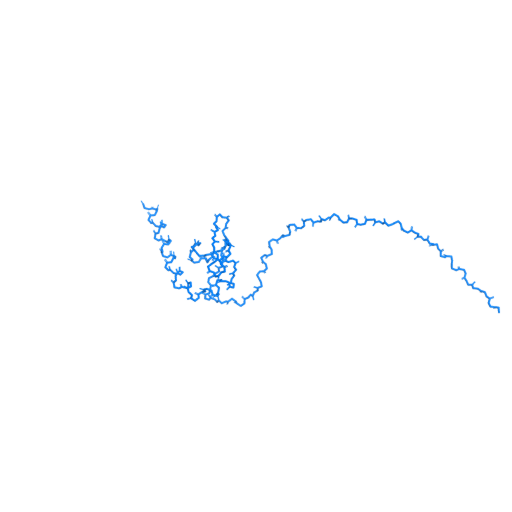 88.88 91 GLU A O 1
ATOM 686 N N . LEU A 1 92 ? -5.146 -2.496 7.376 1.00 90.31 92 LEU A N 1
ATOM 687 C CA . LEU A 1 92 ? -4.364 -1.259 7.388 1.00 90.31 92 LEU A CA 1
ATOM 688 C C . LEU A 1 92 ? -4.838 -0.233 6.347 1.00 90.31 92 LEU A C 1
ATOM 690 O O . LEU A 1 92 ? -4.538 0.952 6.469 1.00 90.31 92 LEU A O 1
ATOM 694 N N . CYS A 1 93 ? -5.517 -0.664 5.285 1.00 91.62 93 CYS A N 1
ATOM 695 C CA . CYS A 1 93 ? -5.898 0.195 4.171 1.00 91.62 93 CYS A CA 1
ATOM 696 C C . CYS A 1 93 ? -6.938 1.231 4.610 1.00 91.62 93 CYS A C 1
ATOM 698 O O . CYS A 1 93 ? -6.791 2.414 4.296 1.00 91.62 93 CYS A O 1
ATOM 700 N N . GLU A 1 94 ? -7.937 0.795 5.377 1.00 87.81 94 GLU A N 1
ATOM 701 C CA . GLU A 1 94 ? -8.986 1.658 5.922 1.00 87.81 94 GLU A CA 1
ATOM 702 C C . GLU A 1 94 ? -8.419 2.656 6.941 1.00 87.81 94 GLU A C 1
ATOM 704 O O . GLU A 1 94 ? -8.651 3.864 6.836 1.00 87.81 94 GLU A O 1
ATOM 709 N N . ASP A 1 95 ? -7.575 2.184 7.861 1.00 90.25 95 ASP A N 1
ATOM 710 C CA . ASP A 1 95 ? -6.920 3.038 8.854 1.00 90.25 95 ASP A CA 1
ATOM 711 C C . ASP A 1 95 ? -6.054 4.124 8.206 1.00 90.25 95 ASP A C 1
ATOM 713 O O . ASP A 1 95 ? -6.086 5.292 8.607 1.00 90.25 95 ASP A O 1
ATOM 717 N N . LEU A 1 96 ? -5.287 3.766 7.172 1.00 90.31 96 LEU A N 1
ATOM 718 C CA . LEU A 1 96 ? -4.436 4.712 6.452 1.00 90.31 96 LEU A CA 1
ATOM 719 C C . LEU A 1 96 ? -5.252 5.762 5.688 1.00 90.31 96 LEU A C 1
ATOM 721 O O . LEU A 1 96 ? -4.831 6.923 5.635 1.00 90.31 96 LEU A O 1
ATOM 725 N N . MET A 1 97 ? -6.410 5.388 5.135 1.00 86.38 97 MET A N 1
ATOM 726 C CA . MET A 1 97 ? -7.336 6.338 4.511 1.00 86.38 97 MET A CA 1
ATOM 727 C C . MET A 1 97 ? -7.850 7.347 5.542 1.00 86.38 97 MET A C 1
ATOM 729 O O . MET A 1 97 ? -7.730 8.559 5.341 1.00 86.38 97 MET A O 1
ATOM 733 N N . ASN A 1 98 ? -8.339 6.860 6.684 1.00 86.81 98 ASN A N 1
ATOM 734 C CA . ASN A 1 98 ? -8.854 7.706 7.760 1.00 86.81 98 ASN A CA 1
ATOM 735 C C . ASN A 1 98 ? -7.779 8.657 8.309 1.00 86.81 98 ASN A C 1
ATOM 737 O O . ASN A 1 98 ? -8.033 9.848 8.505 1.00 86.81 98 ASN A O 1
ATOM 741 N N . GLN A 1 99 ? -6.544 8.175 8.476 1.00 86.31 99 GLN A N 1
ATOM 742 C CA . GLN A 1 99 ? -5.418 9.018 8.883 1.00 86.31 99 GLN A CA 1
ATOM 743 C C . GLN A 1 99 ? -5.079 10.097 7.850 1.00 86.31 99 GLN A C 1
ATOM 745 O O . GLN A 1 99 ? -4.739 11.225 8.221 1.00 86.31 99 GLN A O 1
ATOM 750 N N . HIS A 1 100 ? -5.133 9.769 6.557 1.00 84.62 100 HIS A N 1
ATOM 751 C CA . HIS A 1 100 ? -4.901 10.750 5.503 1.00 84.62 100 HIS A CA 1
ATOM 752 C C . HIS A 1 100 ? -5.997 11.825 5.502 1.00 84.62 100 HIS A C 1
ATOM 754 O O . HIS A 1 100 ? -5.673 13.012 5.477 1.00 84.62 100 HIS A O 1
ATOM 760 N N . LEU A 1 101 ? -7.270 11.430 5.610 1.00 83.44 101 LEU A N 1
ATOM 761 C CA . LEU A 1 101 ? -8.404 12.356 5.690 1.00 83.44 101 LEU A CA 1
ATOM 762 C C . LEU A 1 101 ? -8.291 13.295 6.892 1.00 83.44 101 LEU A C 1
ATOM 764 O O . LEU A 1 101 ? -8.398 14.508 6.721 1.00 83.44 101 LEU A O 1
ATOM 768 N N . ALA A 1 102 ? -7.986 12.761 8.077 1.00 86.12 102 ALA A N 1
ATOM 769 C CA . ALA A 1 102 ? -7.769 13.574 9.269 1.00 86.12 102 ALA A CA 1
ATOM 770 C C . ALA A 1 102 ? -6.675 14.629 9.031 1.00 86.12 102 ALA A C 1
ATOM 772 O O . ALA A 1 102 ? -6.898 15.815 9.263 1.00 86.12 102 ALA A O 1
ATOM 773 N N . LYS A 1 103 ? -5.518 14.226 8.487 1.00 80.62 103 LYS A N 1
ATOM 774 C CA . LYS A 1 103 ? -4.412 15.151 8.176 1.00 80.62 103 LYS A CA 1
ATOM 775 C C . LYS A 1 103 ? -4.802 16.231 7.168 1.00 80.62 103 LYS A C 1
ATOM 777 O O . LYS A 1 103 ? -4.340 17.362 7.298 1.00 80.62 103 LYS A O 1
ATOM 782 N N . VAL A 1 104 ? -5.611 15.895 6.164 1.00 82.81 104 VAL A N 1
ATOM 783 C CA . VAL A 1 104 ? -6.091 16.867 5.174 1.00 82.81 104 VAL A CA 1
ATOM 784 C C . VAL A 1 104 ? -7.044 17.866 5.826 1.00 82.81 104 VAL A C 1
ATOM 786 O O . VAL A 1 104 ? -6.849 19.063 5.651 1.00 82.81 104 VAL A O 1
ATOM 789 N N . ILE A 1 105 ? -8.014 17.398 6.617 1.00 82.00 105 ILE A N 1
ATOM 790 C CA . ILE A 1 105 ? -8.983 18.264 7.303 1.00 82.00 105 ILE A CA 1
ATOM 791 C C . ILE A 1 105 ? -8.267 19.215 8.266 1.00 82.00 105 ILE A C 1
ATOM 793 O O . ILE A 1 105 ? -8.465 20.421 8.178 1.00 82.00 105 ILE A O 1
ATOM 797 N N . PHE A 1 106 ? -7.373 18.706 9.119 1.00 82.19 106 PHE A N 1
ATOM 798 C CA . PHE A 1 106 ? -6.616 19.542 10.060 1.00 82.19 106 PHE A CA 1
ATOM 799 C C . PHE A 1 106 ? -5.704 20.570 9.383 1.00 82.19 106 PHE A C 1
ATOM 801 O O . PHE A 1 106 ? -5.329 21.547 10.015 1.00 82.19 106 PHE A O 1
ATOM 808 N N . LYS A 1 107 ? -5.322 20.364 8.120 1.00 75.56 107 LYS A N 1
ATOM 809 C CA . LYS A 1 107 ? -4.507 21.323 7.364 1.00 75.56 107 LYS A CA 1
ATOM 810 C C . LYS A 1 107 ? -5.338 22.442 6.717 1.00 75.56 107 LYS A C 1
ATOM 812 O O . LYS A 1 107 ? -4.760 23.405 6.222 1.00 75.56 107 LYS A O 1
ATOM 817 N N . LEU A 1 108 ? -6.662 22.292 6.666 1.00 66.12 108 LEU A N 1
ATOM 818 C CA . LEU A 1 108 ? -7.591 23.229 6.024 1.00 66.12 108 LEU A CA 1
ATOM 819 C C . LEU A 1 108 ? -8.330 24.140 7.019 1.00 66.12 108 LEU A C 1
ATOM 821 O O . LEU A 1 108 ? -9.084 25.006 6.580 1.00 66.12 108 LEU A O 1
ATOM 825 N N . ILE A 1 109 ? -8.124 23.933 8.320 1.00 60.31 109 ILE A N 1
ATOM 826 C CA . ILE A 1 109 ? -8.649 24.749 9.424 1.00 60.31 109 ILE A CA 1
ATOM 827 C C . ILE A 1 109 ? -7.507 25.621 9.945 1.00 60.31 109 ILE A C 1
ATOM 829 O O . ILE A 1 109 ? -7.761 26.814 10.214 1.00 60.31 109 ILE A O 1
#

pLDDT: mean 75.48, std 19.01, range [38.03, 96.5]

Foldseek 3Di:
DDDDDDDDDDPPPDPPPPCPPPPPPPPDDPPPPPPPDPPPVLQADKDFDPPDWDAAPQPRDIFRIDGPQLPRPHGHNDPVSSVVCVVVCVVVSNVSNVVVVVVVVVVVD

Secondary structure (DSSP, 8-state):
----------------------------------------TTSPPEEE-SS--EEBTTT--EESEEETTTTTSSB-SSHHHHHHHHHHHHHHHHHHHHHHHHHHHHH--

InterPro domains:
  IPR002893 Zinc finger, MYND-type [PF01753] (56-93)
  IPR002893 Zinc finger, MYND-type [PS01360] (56-93)
  IPR002893 Zinc finger, MYND-type [PS50865] (56-93)